Protein AF-A0A529LT90-F1 (afdb_monomer_lite)

Foldseek 3Di:
DVVCVVVPNDDAAEEELVCVQDCVNCVVCPVVCPRHHYDDQVCVVVFDPVLVVVQVVCCVVPVDGHGLVNQVVVLVVVLQVVLCVVLVDPDPVSSVVSVVPDDPRPGRRGD

Structure (mmCIF, N/CA/C/O backbone):
data_AF-A0A529LT90-F1
#
_entry.id   AF-A0A529LT90-F1
#
loop_
_atom_site.group_PDB
_atom_site.id
_atom_site.type_symbol
_atom_site.label_atom_id
_atom_site.label_alt_id
_atom_site.label_comp_id
_atom_site.label_asym_id
_atom_site.label_entity_id
_atom_site.label_seq_id
_atom_site.pdbx_PDB_ins_code
_atom_site.Cartn_x
_atom_site.Cartn_y
_atom_site.Cartn_z
_atom_site.occupancy
_atom_site.B_iso_or_equiv
_atom_site.auth_seq_id
_atom_site.auth_comp_id
_atom_site.auth_asym_id
_atom_site.auth_atom_id
_atom_site.pdbx_PDB_model_num
ATOM 1 N N . MET A 1 1 ? 15.618 3.860 -16.514 1.00 89.94 1 MET A N 1
ATOM 2 C CA . MET A 1 1 ? 15.539 2.983 -17.704 1.00 89.94 1 MET A CA 1
ATOM 3 C C . MET A 1 1 ? 16.087 3.666 -18.944 1.00 89.94 1 MET A C 1
ATOM 5 O O . MET A 1 1 ? 17.084 3.196 -19.466 1.00 89.94 1 MET A O 1
ATOM 9 N N . GLN A 1 2 ? 15.504 4.789 -19.375 1.00 92.31 2 GLN A N 1
ATOM 10 C CA . GLN A 1 2 ? 15.892 5.475 -20.619 1.00 92.31 2 GLN A CA 1
ATOM 11 C C . GLN A 1 2 ? 17.386 5.837 -20.680 1.00 92.31 2 GLN A C 1
ATOM 13 O O . GLN A 1 2 ? 18.035 5.525 -21.672 1.00 92.31 2 GLN A O 1
ATOM 18 N N . ASP A 1 3 ? 17.951 6.393 -19.603 1.00 93.62 3 ASP A N 1
ATOM 19 C CA . ASP A 1 3 ? 19.377 6.751 -19.568 1.00 93.62 3 ASP A CA 1
ATOM 20 C C . ASP A 1 3 ? 20.312 5.537 -19.566 1.00 93.62 3 ASP A C 1
ATOM 22 O O . ASP A 1 3 ? 21.344 5.561 -20.224 1.00 93.62 3 ASP A O 1
ATOM 26 N N . LEU A 1 4 ? 19.950 4.452 -18.870 1.00 92.88 4 LEU A N 1
ATOM 27 C CA . LEU A 1 4 ? 20.741 3.212 -18.876 1.00 92.88 4 LEU A CA 1
ATOM 28 C C . LEU A 1 4 ? 20.785 2.620 -20.289 1.00 92.88 4 LEU A C 1
ATOM 30 O O . LEU A 1 4 ? 21.849 2.279 -20.797 1.00 92.88 4 LEU A O 1
ATOM 34 N N . HIS A 1 5 ? 19.629 2.591 -20.953 1.00 91.62 5 HIS A N 1
ATOM 35 C CA . HIS A 1 5 ? 19.519 2.128 -22.327 1.00 91.62 5 HIS A CA 1
ATOM 36 C C . HIS A 1 5 ? 20.271 3.040 -23.313 1.00 91.62 5 HIS A C 1
ATOM 38 O O . HIS A 1 5 ? 20.944 2.541 -24.211 1.00 91.62 5 HIS A O 1
ATOM 44 N N . SER A 1 6 ? 20.214 4.369 -23.147 1.00 95.31 6 SER A N 1
ATOM 45 C CA . SER A 1 6 ? 20.856 5.319 -24.072 1.00 95.31 6 SER A CA 1
ATOM 46 C C . SER A 1 6 ? 22.384 5.229 -24.073 1.00 95.31 6 SER A C 1
ATOM 48 O O . SER A 1 6 ? 23.007 5.473 -25.106 1.00 95.31 6 SER A O 1
ATOM 50 N N . ILE A 1 7 ? 22.983 4.829 -22.948 1.00 96.75 7 ILE A N 1
ATOM 51 C CA . ILE A 1 7 ? 24.428 4.589 -22.835 1.00 96.75 7 ILE A CA 1
ATOM 52 C C . ILE A 1 7 ? 24.821 3.128 -23.114 1.00 96.75 7 ILE A C 1
ATOM 54 O O . ILE A 1 7 ? 25.993 2.781 -22.983 1.00 96.75 7 ILE A O 1
ATOM 58 N N . GLY A 1 8 ? 23.864 2.269 -23.482 1.00 95.06 8 GLY A N 1
ATOM 59 C CA . GLY A 1 8 ? 24.098 0.846 -23.737 1.00 95.06 8 GLY A CA 1
ATOM 60 C C . GLY A 1 8 ? 24.457 0.038 -22.487 1.00 95.06 8 GLY A C 1
ATOM 61 O O . GLY A 1 8 ? 25.132 -0.983 -22.594 1.00 95.06 8 GLY A O 1
ATOM 62 N N . TYR A 1 9 ? 24.055 0.502 -21.301 1.00 94.31 9 TYR A N 1
ATOM 63 C CA . TYR A 1 9 ? 24.311 -0.191 -20.045 1.00 94.31 9 TYR A CA 1
ATOM 64 C C . TYR A 1 9 ? 23.216 -1.221 -19.771 1.00 94.31 9 TYR A C 1
ATOM 66 O O . TYR A 1 9 ? 22.064 -0.866 -19.513 1.00 94.31 9 TYR A O 1
ATOM 74 N N . ASP A 1 10 ? 23.598 -2.494 -19.813 1.00 89.44 10 ASP A N 1
ATOM 75 C CA . ASP A 1 10 ? 22.723 -3.628 -19.530 1.00 89.44 10 ASP A CA 1
ATOM 76 C C . ASP A 1 10 ? 22.805 -4.007 -18.044 1.00 89.44 10 ASP A C 1
ATOM 78 O O . ASP A 1 10 ? 23.864 -4.389 -17.538 1.00 89.44 10 ASP A O 1
ATOM 82 N N . ALA A 1 11 ? 21.692 -3.853 -17.328 1.00 90.75 11 ALA A N 1
ATOM 83 C CA . ALA A 1 11 ? 21.589 -4.188 -15.916 1.00 90.75 11 ALA A CA 1
ATOM 84 C C . ALA A 1 11 ? 20.164 -4.578 -15.531 1.00 90.75 11 ALA A C 1
ATOM 86 O O . ALA A 1 11 ? 19.188 -4.006 -16.014 1.00 90.75 11 ALA A O 1
ATOM 87 N N . ILE A 1 12 ? 20.060 -5.493 -14.564 1.00 93.25 12 ILE A N 1
ATOM 88 C CA . ILE A 1 12 ? 18.791 -5.791 -13.899 1.00 93.25 12 ILE A CA 1
ATOM 89 C C . ILE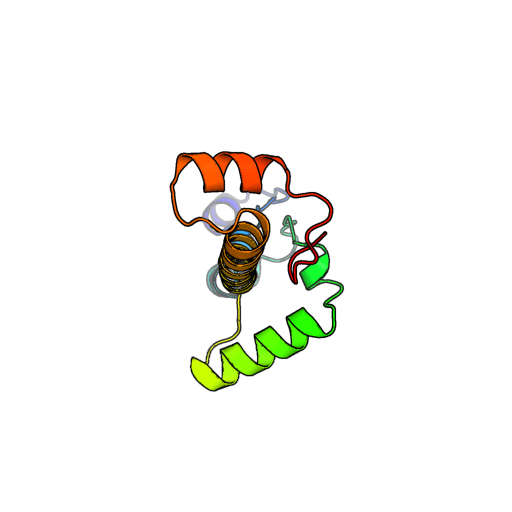 A 1 12 ? 18.436 -4.613 -12.999 1.00 93.25 12 ILE A C 1
ATOM 91 O O . ILE A 1 12 ? 19.197 -4.253 -12.095 1.00 93.25 12 ILE A O 1
ATOM 95 N N . VAL A 1 13 ? 17.259 -4.037 -13.223 1.00 93.81 13 VAL A N 1
ATOM 96 C CA . VAL A 1 13 ? 16.748 -2.948 -12.397 1.00 93.81 13 VAL A CA 1
ATOM 97 C C . VAL A 1 13 ? 15.841 -3.511 -11.317 1.00 93.81 13 VAL A C 1
ATOM 99 O O . VAL A 1 13 ? 14.871 -4.213 -11.597 1.00 93.81 13 VAL A O 1
ATOM 102 N N . TYR A 1 14 ? 16.180 -3.179 -10.074 1.00 95.25 14 TYR A N 1
ATOM 103 C CA . TYR A 1 14 ? 15.365 -3.479 -8.909 1.00 95.25 14 TYR A CA 1
ATOM 104 C C . TYR A 1 14 ? 14.582 -2.235 -8.491 1.00 95.25 14 TYR A C 1
ATOM 106 O O . TYR A 1 14 ? 15.156 -1.156 -8.341 1.00 95.25 14 TYR A O 1
ATOM 114 N N . GLY A 1 15 ? 13.276 -2.398 -8.310 1.00 93.44 15 GLY A N 1
ATOM 115 C CA . GLY A 1 15 ? 12.352 -1.387 -7.815 1.00 93.44 15 GLY A CA 1
ATOM 116 C C . GLY A 1 15 ? 11.823 -1.710 -6.418 1.00 93.44 15 GLY A C 1
ATOM 117 O O . GLY A 1 15 ? 11.812 -2.860 -5.978 1.00 93.44 15 GLY A O 1
ATOM 118 N N . ASN A 1 16 ? 11.379 -0.670 -5.729 1.00 93.25 16 ASN A N 1
ATOM 119 C CA . ASN A 1 16 ? 10.589 -0.733 -4.503 1.00 93.25 16 ASN A CA 1
ATOM 120 C C . ASN A 1 16 ? 9.083 -0.748 -4.829 1.00 93.25 16 ASN A C 1
ATOM 122 O O . ASN A 1 16 ? 8.695 -0.764 -5.997 1.00 93.25 16 ASN A O 1
ATOM 126 N N . ASP A 1 17 ? 8.241 -0.744 -3.800 1.00 91.12 17 ASP A N 1
ATOM 127 C CA . ASP A 1 17 ? 6.776 -0.748 -3.902 1.00 91.12 17 ASP A CA 1
ATOM 128 C C . ASP A 1 17 ? 6.196 0.471 -4.645 1.00 91.12 17 ASP A C 1
ATOM 130 O O . ASP A 1 17 ? 5.052 0.481 -5.090 1.00 91.12 17 ASP A O 1
ATOM 134 N N . GLU A 1 18 ? 6.986 1.514 -4.862 1.00 91.81 18 GLU A N 1
ATOM 135 C CA . GLU A 1 18 ? 6.590 2.655 -5.671 1.00 91.81 18 GLU A CA 1
ATOM 136 C C . GLU A 1 18 ? 6.622 2.339 -7.172 1.00 91.81 18 GLU A C 1
ATOM 138 O O . GLU A 1 18 ? 5.848 2.922 -7.933 1.00 91.81 18 GLU A O 1
ATOM 143 N N . THR A 1 19 ? 7.454 1.394 -7.630 1.00 92.50 19 THR A N 1
ATOM 144 C CA . THR A 1 19 ? 7.499 1.035 -9.060 1.00 92.50 19 THR A CA 1
ATOM 145 C C . THR A 1 19 ? 6.310 0.185 -9.509 1.00 92.50 19 THR A C 1
ATOM 147 O O . THR A 1 19 ? 6.118 0.008 -10.712 1.00 92.50 19 THR A O 1
ATOM 150 N N . ASN A 1 20 ? 5.491 -0.299 -8.568 1.00 89.12 20 ASN A N 1
ATOM 151 C CA . ASN A 1 20 ? 4.219 -0.977 -8.822 1.00 89.12 20 ASN A CA 1
ATOM 152 C C . ASN A 1 20 ? 3.021 -0.314 -8.114 1.00 89.12 20 ASN A C 1
ATOM 154 O O . ASN A 1 20 ? 1.973 -0.946 -7.969 1.00 89.12 20 ASN A O 1
ATOM 158 N N . ALA A 1 21 ? 3.153 0.953 -7.705 1.00 90.38 21 ALA A N 1
ATOM 159 C CA . ALA A 1 21 ? 2.072 1.712 -7.075 1.00 90.38 21 ALA A CA 1
ATOM 160 C C . ALA A 1 21 ? 0.823 1.809 -7.969 1.00 90.38 21 ALA A C 1
ATOM 162 O O . ALA A 1 21 ? -0.308 1.719 -7.485 1.00 90.38 21 ALA A O 1
ATOM 163 N N . ASP A 1 22 ? 1.055 2.013 -9.265 1.00 91.69 22 ASP A N 1
ATOM 164 C CA . ASP A 1 22 ? 0.089 2.057 -10.356 1.00 91.69 22 ASP A CA 1
ATOM 165 C C . ASP A 1 22 ? 0.805 1.751 -11.692 1.00 91.69 22 ASP A C 1
ATOM 167 O O . ASP A 1 22 ? 1.937 1.259 -11.711 1.00 91.69 22 ASP A O 1
ATOM 171 N N . ASP A 1 23 ? 0.157 2.025 -12.828 1.00 92.00 23 ASP A N 1
ATOM 172 C CA . ASP A 1 23 ? 0.731 1.762 -14.150 1.00 92.00 23 ASP A CA 1
ATOM 173 C C . ASP A 1 23 ? 1.686 2.857 -14.669 1.00 92.00 23 ASP A C 1
ATOM 175 O O . ASP A 1 23 ? 2.273 2.689 -15.743 1.00 92.00 23 ASP A O 1
ATOM 179 N N . THR A 1 24 ? 1.915 3.939 -13.915 1.00 94.06 24 THR A N 1
ATOM 180 C CA . THR A 1 24 ? 2.710 5.102 -14.342 1.00 94.06 24 THR A CA 1
ATOM 181 C C . THR A 1 24 ? 4.138 4.712 -14.706 1.00 94.06 24 THR A C 1
ATOM 183 O O . THR A 1 24 ? 4.616 5.095 -15.775 1.00 94.06 24 THR A O 1
ATOM 186 N N . TYR A 1 25 ? 4.819 3.921 -13.865 1.00 94.69 25 TYR A N 1
ATOM 187 C CA . TYR A 1 25 ? 6.188 3.470 -14.146 1.00 94.69 25 TYR A CA 1
ATOM 188 C C . TYR A 1 25 ? 6.256 2.711 -15.477 1.00 94.69 25 TYR A C 1
ATOM 190 O O . TYR A 1 25 ? 7.037 3.072 -16.359 1.00 94.69 25 TYR A O 1
ATOM 198 N N . SER A 1 26 ? 5.389 1.709 -15.645 1.00 93.19 26 SER A N 1
ATOM 199 C CA . SER A 1 26 ? 5.354 0.881 -16.853 1.00 93.19 26 SER A CA 1
ATOM 200 C C . SER A 1 26 ? 5.011 1.694 -18.107 1.00 93.19 26 SER A C 1
ATOM 202 O O . SER A 1 26 ? 5.657 1.531 -19.138 1.00 93.19 26 SER A O 1
ATOM 204 N N . LYS A 1 27 ? 4.074 2.649 -18.017 1.00 94.75 27 LYS A N 1
ATOM 205 C CA . LYS A 1 27 ? 3.702 3.530 -19.134 1.00 94.75 27 LYS A CA 1
ATOM 206 C C . LYS A 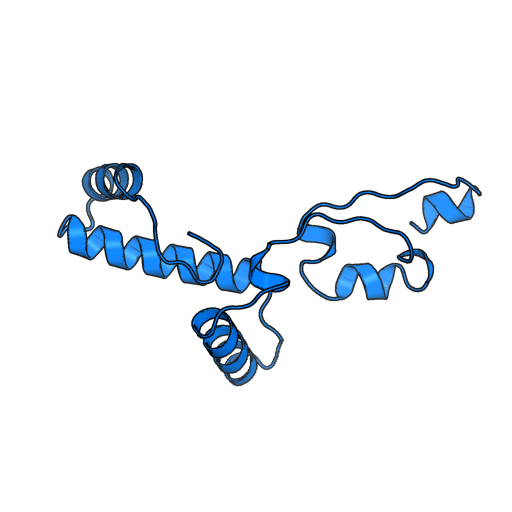1 27 ? 4.830 4.465 -19.557 1.00 94.75 27 LYS A C 1
ATOM 208 O O . LYS A 1 27 ? 4.996 4.705 -20.748 1.00 94.75 27 LYS A O 1
ATOM 213 N N . LEU A 1 28 ? 5.582 5.013 -18.602 1.00 95.62 28 LEU A N 1
ATOM 214 C CA . LEU A 1 28 ? 6.687 5.931 -18.891 1.00 95.62 28 LEU A CA 1
ATOM 215 C C . LEU A 1 28 ? 7.931 5.205 -19.413 1.00 95.62 28 LEU A C 1
ATOM 217 O O . LEU A 1 28 ? 8.657 5.738 -20.254 1.00 95.62 28 LEU A O 1
ATOM 221 N N . ALA A 1 29 ? 8.201 4.005 -18.900 1.00 94.25 29 ALA A N 1
ATOM 222 C CA . ALA A 1 29 ? 9.327 3.190 -19.336 1.00 94.25 29 ALA A CA 1
ATOM 223 C C . ALA A 1 29 ? 9.052 2.463 -20.664 1.00 94.25 29 ALA A C 1
ATOM 225 O O . ALA A 1 29 ? 9.997 2.207 -21.411 1.00 94.25 29 ALA A O 1
ATOM 226 N N . GLY A 1 30 ? 7.786 2.167 -20.977 1.00 95.19 30 GLY A N 1
ATOM 227 C CA . GLY A 1 30 ? 7.408 1.385 -22.152 1.00 95.19 30 GLY A CA 1
ATOM 228 C C . GLY A 1 30 ? 8.078 0.012 -22.132 1.00 95.19 30 GLY A C 1
ATOM 229 O O . GLY A 1 30 ? 8.228 -0.595 -21.073 1.00 95.19 30 GLY A O 1
ATOM 230 N N . ASP A 1 31 ? 8.559 -0.437 -23.289 1.00 95.06 31 ASP A N 1
ATOM 231 C CA . ASP A 1 31 ? 9.261 -1.721 -23.431 1.00 95.06 31 ASP A CA 1
ATOM 232 C C . ASP A 1 31 ? 10.528 -1.812 -22.562 1.00 95.06 31 ASP A C 1
ATOM 234 O O . ASP A 1 31 ? 10.960 -2.902 -22.202 1.00 95.06 31 ASP A O 1
ATOM 238 N N . LEU A 1 32 ? 11.102 -0.672 -22.153 1.00 94.19 32 LEU A N 1
ATOM 239 C CA . LEU A 1 32 ? 12.268 -0.652 -21.269 1.00 94.19 32 LEU A CA 1
ATOM 240 C C . LEU A 1 32 ? 11.939 -1.041 -19.821 1.00 94.19 32 LEU A C 1
ATOM 242 O O . LEU A 1 32 ? 12.862 -1.114 -19.020 1.00 94.19 32 LEU A O 1
ATOM 246 N N . ALA A 1 33 ? 10.668 -1.214 -19.443 1.00 93.75 33 ALA A N 1
ATOM 247 C CA . ALA A 1 33 ? 10.308 -1.757 -18.130 1.00 93.75 33 ALA A CA 1
ATOM 248 C C . ALA A 1 33 ? 10.386 -3.289 -18.066 1.00 93.75 33 ALA A C 1
ATOM 250 O O . ALA A 1 33 ? 10.332 -3.835 -16.961 1.00 93.75 33 ALA A O 1
ATOM 251 N N . ASP A 1 34 ? 10.485 -3.980 -19.207 1.00 92.69 34 ASP A N 1
ATOM 252 C CA . ASP A 1 34 ? 10.569 -5.438 -19.213 1.00 92.69 34 ASP A CA 1
ATOM 253 C C . ASP A 1 34 ? 11.845 -5.915 -18.497 1.00 92.69 34 ASP A C 1
ATOM 255 O O . ASP A 1 34 ? 12.924 -5.343 -18.646 1.00 92.69 34 ASP A O 1
ATOM 259 N N . GLY A 1 35 ? 11.706 -6.944 -17.663 1.00 92.69 35 GLY A N 1
ATOM 260 C CA . GLY A 1 35 ? 12.782 -7.454 -16.809 1.00 92.69 35 GLY A CA 1
ATOM 261 C C . GLY A 1 35 ? 13.028 -6.692 -15.497 1.00 92.69 35 GLY A C 1
ATOM 262 O O . GLY A 1 35 ? 13.852 -7.144 -14.698 1.00 92.69 35 GLY A O 1
ATOM 263 N N . THR A 1 36 ? 12.320 -5.591 -15.214 1.00 94.81 36 THR A N 1
ATOM 264 C CA . THR A 1 36 ? 12.393 -4.934 -13.896 1.00 94.81 36 THR A CA 1
ATOM 265 C C . THR A 1 36 ? 11.815 -5.838 -12.805 1.00 94.81 36 THR A C 1
ATOM 267 O O . THR A 1 36 ? 10.686 -6.319 -12.902 1.00 94.81 36 THR A O 1
ATOM 270 N N . ILE A 1 37 ? 12.567 -6.025 -11.720 1.00 95.38 37 ILE A N 1
ATOM 271 C CA . ILE A 1 37 ? 12.138 -6.790 -10.543 1.00 95.38 37 ILE A CA 1
ATOM 272 C C . ILE A 1 37 ? 11.710 -5.804 -9.459 1.00 95.38 37 ILE A C 1
ATOM 274 O O . ILE A 1 37 ? 12.486 -4.933 -9.091 1.00 95.38 37 ILE A O 1
ATOM 278 N N . THR A 1 38 ? 10.501 -5.928 -8.913 1.00 93.62 38 THR A N 1
ATOM 279 C CA . THR A 1 38 ? 9.984 -4.996 -7.895 1.00 93.62 38 THR A CA 1
ATOM 280 C C . THR A 1 38 ? 9.483 -5.707 -6.643 1.00 93.62 38 THR A C 1
ATOM 282 O O . THR A 1 38 ? 8.987 -6.835 -6.709 1.00 93.62 38 THR A O 1
ATOM 285 N N . ALA A 1 39 ? 9.604 -5.040 -5.495 1.00 93.06 39 ALA A N 1
ATOM 286 C CA . ALA A 1 39 ? 8.943 -5.453 -4.266 1.00 93.06 39 ALA A CA 1
ATOM 287 C C . ALA A 1 39 ? 7.427 -5.214 -4.370 1.00 93.06 39 ALA A C 1
ATOM 289 O O . ALA A 1 39 ? 6.980 -4.128 -4.722 1.00 93.06 39 ALA A O 1
ATOM 290 N N . MET A 1 40 ? 6.618 -6.221 -4.040 1.00 90.12 40 MET A N 1
ATOM 291 C CA . MET A 1 40 ? 5.154 -6.137 -4.068 1.00 90.12 40 MET A CA 1
ATOM 292 C C . MET A 1 40 ? 4.565 -6.656 -2.758 1.00 90.12 40 MET A C 1
ATOM 294 O O . MET A 1 40 ? 5.075 -7.617 -2.180 1.00 90.12 40 MET A O 1
ATOM 298 N N . LEU A 1 41 ? 3.457 -6.059 -2.310 1.00 90.94 41 LEU A N 1
ATOM 299 C CA . LEU A 1 41 ? 2.664 -6.619 -1.217 1.00 90.94 41 LEU A CA 1
ATOM 300 C C . LEU A 1 41 ? 2.072 -7.973 -1.633 1.00 90.94 41 LEU A C 1
ATOM 302 O O . LEU A 1 41 ? 1.385 -8.077 -2.647 1.00 90.94 41 LEU A O 1
ATOM 306 N N . THR A 1 42 ? 2.252 -9.007 -0.810 1.00 91.56 42 THR A N 1
ATOM 307 C CA . THR A 1 42 ? 1.694 -10.349 -1.068 1.00 91.56 42 THR A CA 1
ATOM 308 C C . THR A 1 42 ? 0.174 -10.332 -1.262 1.00 91.56 42 THR A C 1
ATOM 310 O O . THR A 1 42 ? -0.367 -11.129 -2.024 1.00 91.56 42 THR A O 1
ATOM 313 N N . THR A 1 43 ? -0.527 -9.410 -0.600 1.00 93.12 43 THR A N 1
ATOM 314 C CA . THR A 1 43 ? -1.981 -9.228 -0.715 1.00 93.12 43 THR A CA 1
ATOM 315 C C . THR A 1 43 ? -2.422 -8.706 -2.082 1.00 93.12 43 THR A C 1
ATOM 317 O O . THR A 1 43 ? -3.555 -8.957 -2.477 1.00 93.12 43 THR A O 1
ATOM 320 N N . GLU A 1 44 ? -1.542 -8.067 -2.853 1.00 91.62 44 GLU A N 1
ATOM 321 C CA . GLU A 1 44 ? -1.836 -7.688 -4.240 1.00 91.62 44 GLU A CA 1
ATOM 322 C C . GLU A 1 44 ? -1.773 -8.894 -5.189 1.00 91.62 44 GLU A C 1
ATOM 324 O O . GLU A 1 44 ? -2.573 -8.980 -6.120 1.00 91.62 44 GLU A O 1
ATOM 329 N N . LEU A 1 45 ? -0.894 -9.865 -4.912 1.00 91.44 45 LEU A N 1
ATOM 330 C CA . LEU A 1 45 ? -0.822 -11.137 -5.646 1.00 91.44 45 LEU A CA 1
ATOM 331 C C . LEU A 1 45 ? -1.947 -12.103 -5.253 1.00 91.44 45 LEU A C 1
ATOM 333 O O . LEU A 1 45 ? -2.437 -12.880 -6.075 1.00 91.44 45 LEU A O 1
ATOM 337 N N . HIS A 1 46 ? -2.352 -12.065 -3.985 1.00 93.38 46 HIS A N 1
ATOM 338 C CA . HIS A 1 46 ? -3.350 -12.959 -3.407 1.00 93.38 46 HIS A CA 1
ATOM 339 C C . HIS A 1 46 ? -4.402 -12.159 -2.624 1.00 93.38 46 HIS A C 1
ATOM 341 O O . HIS A 1 46 ? -4.424 -12.205 -1.389 1.00 93.38 46 HIS A O 1
ATOM 347 N N . PRO A 1 47 ? -5.279 -11.407 -3.318 1.00 94.69 47 PRO A N 1
ATOM 348 C CA . PRO A 1 47 ? -6.226 -10.525 -2.655 1.00 94.69 47 PRO A CA 1
ATOM 349 C C . PRO A 1 47 ? -7.319 -11.312 -1.934 1.00 94.69 47 PRO A C 1
ATOM 351 O O . PRO A 1 47 ? -7.990 -12.173 -2.504 1.00 94.69 47 PRO A O 1
ATOM 354 N N . GLY A 1 48 ? -7.526 -10.973 -0.662 1.00 95.19 48 GLY A N 1
ATOM 355 C CA . GLY A 1 48 ? -8.665 -11.450 0.113 1.00 95.19 48 GLY A CA 1
ATOM 356 C C . GLY A 1 48 ? -9.978 -10.755 -0.282 1.00 95.19 48 GLY A C 1
ATOM 357 O O . GLY A 1 48 ? -9.967 -9.718 -0.953 1.00 95.19 48 GLY A O 1
ATOM 358 N N . PRO A 1 49 ? -11.130 -11.270 0.182 1.00 95.69 49 PRO A N 1
ATOM 359 C CA . PRO A 1 49 ? -12.440 -10.716 -0.160 1.00 95.69 49 PRO A CA 1
ATOM 360 C C . PRO A 1 49 ? -12.631 -9.263 0.304 1.00 95.69 49 PRO A C 1
ATOM 362 O O . PRO A 1 49 ? -13.275 -8.488 -0.400 1.00 95.69 49 PRO A O 1
ATOM 365 N N . GLU A 1 50 ? -12.056 -8.863 1.447 1.00 95.06 50 GLU A N 1
ATOM 366 C CA . GLU A 1 50 ? -12.139 -7.469 1.912 1.00 95.06 50 GLU A CA 1
ATOM 367 C C . GLU A 1 50 ? -11.386 -6.503 0.987 1.00 95.06 50 GLU A C 1
ATOM 369 O O . GLU A 1 50 ? -11.924 -5.452 0.641 1.00 95.06 50 GLU A O 1
ATOM 374 N N . LEU A 1 51 ? -10.184 -6.877 0.529 1.00 96.75 51 LEU A N 1
ATOM 375 C CA . LEU A 1 51 ? -9.402 -6.060 -0.401 1.00 96.75 51 LEU A CA 1
ATOM 376 C C . LEU A 1 51 ? -10.123 -5.910 -1.747 1.00 96.75 51 LEU A C 1
ATOM 378 O O . LEU A 1 51 ? -10.193 -4.806 -2.281 1.00 96.75 51 LEU A O 1
ATOM 382 N N . LEU A 1 52 ? -10.715 -6.988 -2.269 1.00 97.56 52 LEU A N 1
ATOM 383 C CA . LEU A 1 52 ? -11.521 -6.932 -3.495 1.00 97.56 52 LEU A CA 1
ATOM 384 C C . LEU A 1 52 ? -12.728 -5.996 -3.337 1.00 97.56 52 LEU A C 1
ATOM 386 O O . LEU A 1 52 ? -12.951 -5.127 -4.179 1.00 97.56 52 LEU A O 1
ATOM 390 N N . ALA A 1 53 ? -13.461 -6.106 -2.226 1.00 97.31 53 ALA A N 1
ATOM 391 C CA . ALA A 1 53 ? -14.596 -5.230 -1.943 1.00 97.31 53 ALA A CA 1
ATOM 392 C C . ALA A 1 53 ? -14.178 -3.754 -1.814 1.00 97.31 53 ALA A C 1
ATOM 394 O O . ALA A 1 53 ? -14.886 -2.862 -2.292 1.00 97.31 53 ALA A O 1
ATOM 395 N N . PHE A 1 54 ? -13.021 -3.485 -1.200 1.00 97.94 54 PHE A N 1
ATOM 396 C CA . PHE A 1 54 ? -12.453 -2.142 -1.132 1.00 97.94 54 PHE A CA 1
ATOM 397 C C . PHE A 1 54 ? -12.099 -1.602 -2.521 1.00 97.94 54 PHE A C 1
ATOM 399 O O . PHE A 1 54 ? -12.512 -0.487 -2.841 1.00 97.94 54 PHE A O 1
ATOM 406 N N . LYS A 1 55 ? -11.405 -2.385 -3.360 1.00 97.50 55 LYS A N 1
ATOM 407 C CA . LYS A 1 55 ? -11.042 -1.995 -4.735 1.00 97.50 55 LYS A CA 1
ATOM 408 C C . LYS A 1 55 ? -12.283 -1.620 -5.553 1.00 97.50 55 LYS A C 1
ATOM 410 O O . LYS A 1 55 ? -12.315 -0.549 -6.163 1.00 97.50 55 LYS A O 1
ATOM 415 N N . ASP A 1 56 ? -13.343 -2.424 -5.474 1.00 98.44 56 ASP A N 1
ATOM 416 C CA . ASP A 1 56 ? -14.618 -2.149 -6.146 1.00 98.44 56 ASP A CA 1
ATOM 417 C C . ASP A 1 56 ? -15.281 -0.856 -5.652 1.00 98.44 56 ASP A C 1
ATOM 419 O O . ASP A 1 56 ? -15.756 -0.039 -6.448 1.00 98.44 56 ASP A O 1
ATOM 423 N N . ALA A 1 57 ? -15.344 -0.660 -4.333 1.00 98.44 57 ALA A N 1
ATOM 424 C CA . ALA A 1 57 ? -15.941 0.532 -3.739 1.00 98.44 57 ALA A CA 1
ATOM 425 C C . ALA A 1 57 ? -15.140 1.799 -4.077 1.00 98.44 57 ALA A C 1
ATOM 427 O O . 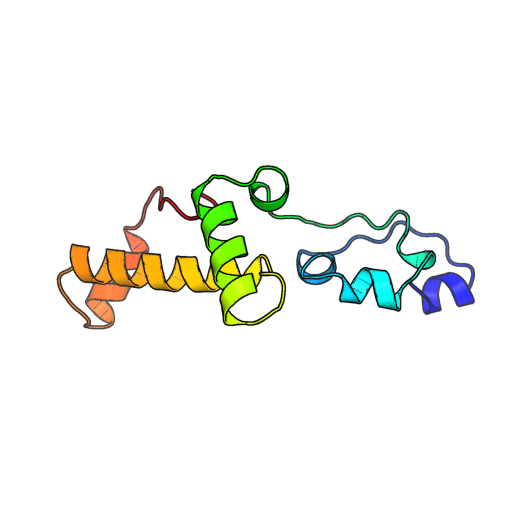ALA A 1 57 ? -15.726 2.840 -4.384 1.00 98.44 57 ALA A O 1
ATOM 428 N N . TYR A 1 58 ? -13.811 1.702 -4.058 1.00 98.44 58 TYR A N 1
ATOM 429 C CA . TYR A 1 58 ? -12.906 2.791 -4.396 1.00 98.44 58 TYR A CA 1
ATOM 430 C C . TYR A 1 58 ? -13.078 3.211 -5.857 1.00 98.44 58 TYR A C 1
ATOM 432 O O . TYR A 1 58 ? -13.334 4.387 -6.125 1.00 98.44 58 TYR A O 1
ATOM 440 N N . LYS A 1 59 ? -13.075 2.249 -6.790 1.00 98.31 59 LYS A N 1
ATOM 441 C CA . LYS A 1 59 ? -13.280 2.518 -8.219 1.00 98.31 59 LYS A CA 1
ATOM 442 C C . LYS A 1 59 ? -14.634 3.158 -8.501 1.00 98.31 59 LYS A C 1
ATOM 444 O O . LYS A 1 59 ? -14.700 4.141 -9.230 1.00 98.31 59 LYS A O 1
ATOM 449 N N . LYS A 1 60 ? -15.710 2.673 -7.872 1.00 98.62 60 LYS A N 1
ATOM 450 C CA . LYS A 1 60 ? -17.053 3.274 -8.002 1.00 98.62 60 LYS A CA 1
ATOM 451 C C . LYS A 1 60 ? -17.110 4.717 -7.501 1.00 98.62 60 LYS A C 1
ATOM 453 O O . LYS A 1 60 ? -17.853 5.520 -8.055 1.00 98.62 60 LYS A O 1
ATOM 458 N N . LYS A 1 61 ? -16.364 5.042 -6.443 1.00 98.38 61 LYS A N 1
ATOM 459 C CA . LYS A 1 61 ? -16.394 6.367 -5.812 1.00 98.38 61 LYS A CA 1
ATOM 460 C C . LYS A 1 61 ? -15.503 7.388 -6.515 1.00 98.38 61 LYS A C 1
ATOM 462 O O . LYS A 1 61 ? -15.902 8.541 -6.645 1.00 98.38 61 LYS A O 1
ATOM 467 N N . PHE A 1 62 ? -14.302 6.980 -6.913 1.00 97.88 62 PHE A N 1
ATOM 468 C CA . PHE A 1 62 ? -13.265 7.890 -7.403 1.00 97.88 62 PHE A CA 1
ATOM 469 C C . PHE A 1 62 ? -12.986 7.751 -8.900 1.00 97.88 62 PHE A C 1
ATOM 471 O O . PHE A 1 62 ? -12.234 8.550 -9.448 1.00 97.88 62 PHE A O 1
ATOM 478 N N . ASN A 1 63 ? -13.603 6.770 -9.565 1.00 97.38 63 ASN A N 1
ATOM 479 C CA . ASN A 1 63 ? -13.419 6.484 -10.988 1.00 97.38 63 ASN A CA 1
ATOM 480 C C . ASN A 1 63 ? -11.949 6.220 -11.376 1.00 97.38 63 ASN A C 1
ATOM 482 O O . ASN A 1 63 ? -11.517 6.525 -12.485 1.00 97.38 63 ASN A O 1
ATOM 486 N N . VAL A 1 64 ? -11.180 5.657 -10.445 1.00 95.56 64 VAL A N 1
ATOM 487 C CA . VAL A 1 64 ? -9.780 5.250 -10.610 1.00 95.56 64 VAL A CA 1
ATOM 488 C C . VAL A 1 64 ? -9.541 3.991 -9.782 1.00 95.56 64 VAL A C 1
ATOM 490 O O . VAL A 1 64 ? -10.219 3.773 -8.775 1.00 95.56 64 VAL A O 1
ATOM 493 N N . ASP A 1 65 ? -8.617 3.142 -10.221 1.00 95.88 65 ASP A N 1
ATOM 494 C CA . ASP A 1 65 ? -8.254 1.937 -9.482 1.00 95.88 65 ASP A CA 1
ATOM 495 C C . ASP A 1 65 ? -7.600 2.286 -8.139 1.00 95.88 65 ASP A C 1
ATOM 497 O O . ASP A 1 65 ? -6.881 3.277 -7.998 1.00 95.88 65 ASP A O 1
ATOM 501 N N . ALA A 1 66 ? -7.895 1.478 -7.123 1.00 96.19 66 ALA A N 1
ATOM 502 C CA . ALA A 1 66 ? -7.238 1.593 -5.831 1.00 96.19 66 ALA A CA 1
ATOM 503 C C . ALA A 1 66 ? -5.791 1.108 -5.933 1.00 96.19 66 ALA A C 1
ATOM 505 O O . ALA A 1 66 ? -5.527 0.033 -6.470 1.00 96.19 66 ALA A O 1
ATOM 506 N N . THR A 1 67 ? -4.883 1.877 -5.343 1.00 94.81 67 THR A N 1
ATOM 507 C CA . THR A 1 67 ? -3.477 1.500 -5.184 1.00 94.81 67 THR A CA 1
ATOM 508 C C . THR A 1 67 ? -3.262 0.767 -3.856 1.00 94.81 67 THR A C 1
ATOM 510 O O . THR A 1 67 ? -4.058 0.954 -2.919 1.00 94.81 67 THR A O 1
ATOM 513 N N . PRO A 1 68 ? -2.156 0.020 -3.707 1.00 93.38 68 PRO A N 1
ATOM 514 C CA . PRO A 1 68 ? 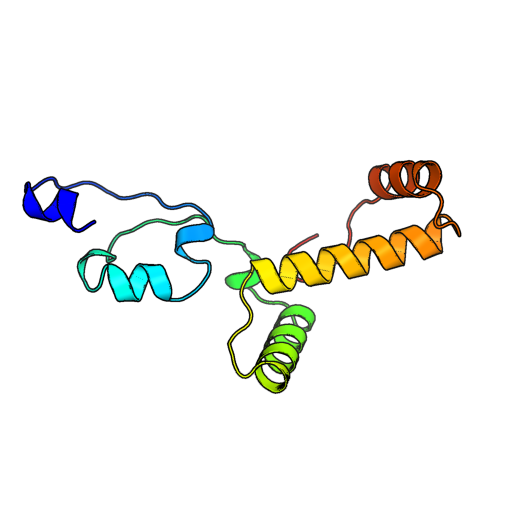-1.750 -0.555 -2.422 1.00 93.38 68 PRO A CA 1
ATOM 515 C C . PRO A 1 68 ? -1.714 0.484 -1.286 1.00 93.38 68 PRO A C 1
ATOM 517 O O . PRO A 1 68 ? -2.156 0.223 -0.166 1.00 93.38 68 PRO A O 1
ATOM 520 N N . PHE A 1 69 ? -1.290 1.712 -1.598 1.00 94.12 69 PHE A N 1
ATOM 521 C CA . PHE A 1 69 ? -1.227 2.829 -0.652 1.00 94.12 69 PHE A CA 1
ATOM 522 C C . PHE A 1 69 ? -2.610 3.328 -0.220 1.00 94.12 69 PHE A C 1
ATOM 524 O O . PHE A 1 69 ? -2.808 3.663 0.949 1.00 94.12 69 PHE A O 1
ATOM 531 N N . SER A 1 70 ? -3.593 3.341 -1.126 1.00 96.19 70 SER A N 1
ATOM 532 C CA . SER A 1 70 ? -4.974 3.697 -0.773 1.00 96.19 70 SER A CA 1
ATOM 533 C C . SER A 1 70 ? -5.600 2.674 0.184 1.00 96.19 70 SER A C 1
ATOM 535 O O . SER A 1 70 ? -6.280 3.060 1.138 1.00 96.19 70 SER A O 1
ATOM 537 N N . ALA A 1 71 ? -5.308 1.382 -0.012 1.00 95.94 71 ALA A N 1
ATOM 538 C CA . ALA A 1 71 ? -5.730 0.316 0.891 1.00 95.94 71 ALA A CA 1
ATOM 539 C C . ALA A 1 71 ? -5.024 0.425 2.253 1.00 95.94 71 ALA A C 1
ATOM 541 O O . ALA A 1 71 ? -5.688 0.382 3.288 1.00 95.94 71 ALA A O 1
ATOM 542 N N . GLY A 1 72 ? -3.707 0.662 2.270 1.00 96.00 72 GLY A N 1
ATOM 543 C CA . GLY A 1 72 ? -2.937 0.844 3.506 1.00 96.00 72 GLY A CA 1
ATOM 544 C C . GLY A 1 72 ? -3.377 2.062 4.325 1.00 96.00 72 GLY A C 1
ATOM 545 O O . GLY A 1 72 ? -3.492 1.990 5.553 1.00 96.00 72 GLY A O 1
ATOM 546 N N . ALA A 1 73 ? -3.711 3.172 3.661 1.00 96.88 73 ALA A N 1
ATOM 547 C CA . ALA A 1 73 ? -4.281 4.343 4.323 1.00 96.88 73 ALA A CA 1
ATOM 548 C C . ALA A 1 73 ? -5.653 4.031 4.942 1.00 96.88 73 ALA A C 1
ATOM 550 O O . ALA A 1 73 ? -5.934 4.439 6.071 1.00 96.88 73 ALA A O 1
ATOM 551 N N . TYR A 1 74 ? -6.498 3.272 4.239 1.00 97.25 74 TYR A N 1
ATOM 552 C CA . TYR A 1 74 ? -7.797 2.853 4.763 1.00 97.25 74 TYR A CA 1
ATOM 553 C C . TYR A 1 74 ? -7.651 1.935 5.986 1.00 97.25 74 TYR A C 1
ATOM 555 O O . TYR A 1 74 ? -8.305 2.158 7.008 1.00 97.25 74 TYR A O 1
ATOM 563 N N . ASP A 1 75 ? -6.746 0.957 5.921 1.00 96.88 75 ASP A N 1
ATOM 564 C CA . ASP A 1 75 ? -6.426 0.078 7.048 1.00 96.88 75 ASP A CA 1
ATOM 565 C C . ASP A 1 75 ? -5.886 0.849 8.255 1.00 96.88 75 ASP A C 1
ATOM 567 O O . ASP A 1 75 ? -6.281 0.564 9.384 1.00 96.88 75 ASP A O 1
ATOM 571 N N . SER A 1 76 ? -5.076 1.888 8.038 1.00 96.88 76 SER A N 1
ATOM 572 C CA . SER A 1 76 ? -4.581 2.753 9.119 1.00 96.88 76 SER A CA 1
ATOM 573 C C . SER A 1 76 ? -5.728 3.434 9.878 1.00 96.88 76 SER A C 1
ATOM 575 O O . SER A 1 76 ? -5.719 3.502 11.109 1.00 96.88 76 SER A O 1
ATOM 577 N N . ILE A 1 77 ? -6.768 3.884 9.167 1.00 97.38 77 ILE A N 1
ATOM 578 C CA . ILE A 1 77 ? -7.966 4.466 9.789 1.00 97.38 77 ILE A CA 1
ATOM 579 C C . ILE A 1 77 ? -8.811 3.395 10.494 1.00 97.38 77 ILE A C 1
ATOM 581 O O . ILE A 1 77 ? -9.303 3.645 11.599 1.00 97.38 77 ILE A O 1
ATOM 585 N N . LYS A 1 78 ? -8.957 2.192 9.916 1.00 96.06 78 LYS A N 1
ATOM 586 C CA . LYS A 1 78 ? -9.621 1.058 10.591 1.00 96.06 78 LYS A CA 1
ATOM 587 C C . LYS A 1 78 ? -8.899 0.693 11.891 1.00 96.06 78 LYS A C 1
ATOM 589 O O . LYS A 1 78 ? -9.560 0.498 12.911 1.00 96.06 78 LYS A O 1
ATOM 594 N N . MET A 1 79 ? -7.567 0.646 11.875 1.00 97.31 79 MET A N 1
ATOM 595 C CA . MET A 1 79 ? -6.748 0.359 13.052 1.00 97.31 79 MET A CA 1
ATOM 596 C C . MET A 1 79 ? -6.910 1.444 14.117 1.00 97.31 79 MET A C 1
ATOM 598 O O . MET A 1 79 ? -7.150 1.118 15.276 1.00 97.31 79 MET A O 1
ATOM 602 N N . LEU A 1 80 ? -6.876 2.727 13.739 1.00 97.75 80 LEU A N 1
ATOM 603 C CA . LEU A 1 80 ? -7.151 3.825 14.669 1.00 97.75 80 LEU A CA 1
ATOM 604 C C . LEU A 1 80 ? -8.540 3.688 15.311 1.00 97.75 80 LEU A C 1
ATOM 606 O O . LEU A 1 80 ? -8.675 3.820 16.526 1.00 97.75 80 LEU A O 1
ATOM 610 N N . ALA A 1 81 ? -9.571 3.394 14.515 1.00 97.25 81 ALA A N 1
ATOM 611 C CA . ALA A 1 81 ? -10.925 3.199 15.023 1.00 97.25 81 ALA A CA 1
ATOM 612 C C . ALA A 1 81 ? -11.023 2.003 15.985 1.00 97.25 81 ALA A C 1
ATOM 614 O O . ALA A 1 81 ? -11.756 2.076 16.971 1.00 97.25 81 ALA A O 1
ATOM 615 N N . GLN A 1 82 ? -10.293 0.919 15.713 1.00 96.56 82 GLN A N 1
ATOM 616 C CA . GLN A 1 82 ? -10.191 -0.232 16.609 1.00 96.56 82 GLN A CA 1
ATOM 617 C C . GLN A 1 82 ? -9.518 0.162 17.930 1.00 96.56 82 GLN A C 1
ATOM 619 O O . GLN A 1 82 ? -10.107 -0.026 18.991 1.00 96.56 82 GLN A O 1
ATOM 624 N N . VAL A 1 83 ? -8.357 0.818 17.866 1.00 98.19 83 VAL A N 1
ATOM 625 C CA . VAL A 1 83 ? -7.616 1.273 19.050 1.00 98.19 83 VAL A CA 1
ATOM 626 C C . VAL A 1 83 ? -8.462 2.204 19.915 1.00 98.19 83 VAL A C 1
ATOM 628 O O . VAL A 1 83 ? -8.538 1.987 21.121 1.00 98.19 83 VAL A O 1
ATOM 631 N N . ILE A 1 84 ? -9.159 3.184 19.325 1.00 98.56 84 ILE A N 1
ATOM 632 C CA . ILE A 1 84 ? -10.067 4.089 20.056 1.00 98.56 8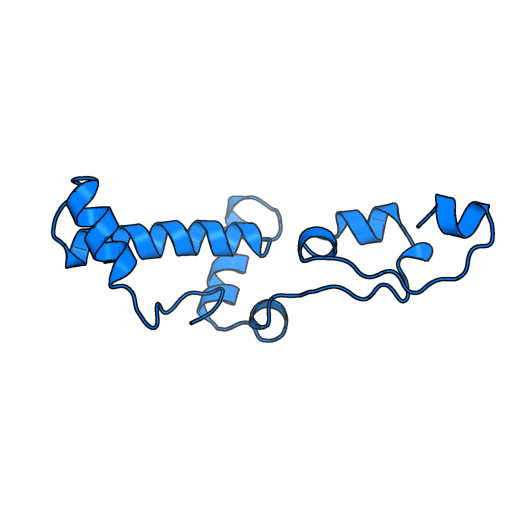4 ILE A CA 1
ATOM 633 C C . ILE A 1 84 ? -11.128 3.301 20.835 1.00 98.56 84 ILE A C 1
ATOM 635 O O . ILE A 1 84 ? -11.421 3.635 21.985 1.00 98.56 84 ILE A O 1
ATOM 639 N N . LYS A 1 85 ? -11.711 2.257 20.230 1.00 97.06 85 LYS A N 1
ATOM 640 C CA . LYS A 1 85 ? -12.720 1.413 20.891 1.00 97.06 85 LYS A CA 1
ATOM 641 C C . LYS A 1 85 ? -12.117 0.602 22.034 1.00 97.06 85 LYS A C 1
ATOM 643 O O . LYS A 1 85 ? -12.744 0.505 23.088 1.00 97.06 85 LYS A O 1
ATOM 648 N N . ASP A 1 86 ? -10.913 0.072 21.842 1.00 96.62 86 ASP A N 1
ATOM 649 C CA . ASP A 1 86 ? -10.233 -0.770 22.826 1.00 96.62 86 ASP A CA 1
ATOM 650 C C . ASP A 1 86 ? -9.796 0.029 24.056 1.00 96.62 86 ASP A C 1
ATOM 652 O O . ASP A 1 86 ? -10.048 -0.383 25.190 1.00 96.62 86 ASP A O 1
ATOM 656 N N . VAL A 1 87 ? -9.202 1.211 23.850 1.00 98.06 87 VAL A N 1
ATOM 657 C CA . VAL A 1 87 ? -8.738 2.073 24.951 1.00 98.06 87 VAL A CA 1
ATOM 658 C C . VAL A 1 87 ? -9.824 3.004 25.492 1.00 98.06 87 VAL A C 1
ATOM 660 O O . VAL A 1 87 ? -9.618 3.646 26.519 1.00 98.06 87 VAL A O 1
ATOM 663 N N . LYS A 1 88 ? -10.982 3.084 24.818 1.00 98.06 88 LYS A N 1
ATOM 664 C CA . LYS A 1 88 ? -12.124 3.957 25.157 1.00 98.06 88 LYS A CA 1
ATOM 665 C C . LYS A 1 88 ? -11.723 5.421 25.359 1.00 98.06 88 LYS A C 1
ATOM 667 O O . LYS A 1 88 ? -12.247 6.111 26.232 1.00 98.06 88 LYS A O 1
ATOM 672 N N . SER A 1 89 ? -10.771 5.886 24.562 1.00 98.06 89 SER A N 1
ATOM 673 C CA . SER A 1 89 ? -10.162 7.204 24.698 1.00 98.06 89 SER A CA 1
ATOM 674 C C . SER A 1 89 ? -9.689 7.700 23.339 1.00 98.06 89 SER A C 1
ATOM 676 O O . SER A 1 89 ? -9.337 6.921 22.455 1.00 98.06 89 SER A O 1
ATOM 678 N N . THR A 1 90 ? -9.670 9.018 23.187 1.00 98.06 90 THR A N 1
ATOM 679 C CA . THR A 1 90 ? -9.021 9.716 22.071 1.00 98.06 90 THR A CA 1
ATOM 680 C C . THR A 1 90 ? -7.828 10.543 22.553 1.00 98.06 90 THR A C 1
ATOM 682 O O . THR A 1 90 ? -7.299 11.364 21.807 1.00 98.06 90 THR A O 1
ATOM 685 N N . ASN A 1 91 ? -7.402 10.368 23.811 1.00 98.44 91 ASN A N 1
ATOM 686 C CA . ASN A 1 91 ? -6.213 11.025 24.337 1.00 98.44 91 ASN A CA 1
ATOM 687 C C . ASN A 1 91 ? -4.951 10.459 23.652 1.00 98.44 91 ASN A C 1
ATOM 689 O O . ASN A 1 91 ? -4.790 9.237 23.617 1.00 98.44 91 ASN A O 1
ATOM 693 N N . PRO A 1 92 ? -4.013 11.298 23.173 1.00 98.19 92 PRO A N 1
ATOM 694 C CA . PRO A 1 92 ? -2.826 10.826 22.459 1.00 98.19 92 PRO A CA 1
ATOM 695 C C . PRO A 1 92 ? -1.977 9.792 23.214 1.00 98.19 92 PRO A C 1
ATOM 697 O O . PRO A 1 92 ? -1.463 8.865 22.592 1.00 98.19 92 PRO A O 1
ATOM 700 N N . LYS A 1 93 ? -1.844 9.909 24.544 1.00 98.38 93 LYS A N 1
ATOM 701 C CA . LYS A 1 93 ? -1.057 8.952 25.343 1.00 98.38 93 LYS A CA 1
ATOM 702 C C . LYS A 1 93 ? -1.732 7.583 25.418 1.00 98.38 93 LYS A C 1
ATOM 704 O O . LYS A 1 93 ? -1.054 6.562 25.312 1.00 98.38 93 LYS A O 1
ATOM 709 N N . ASP A 1 94 ? -3.056 7.567 25.557 1.00 98.44 94 ASP A N 1
ATOM 710 C CA . ASP A 1 94 ? -3.835 6.327 25.583 1.00 98.44 94 ASP A CA 1
ATOM 711 C C . ASP A 1 94 ? -3.813 5.648 24.213 1.00 98.44 94 ASP A C 1
ATOM 713 O O . ASP A 1 94 ? -3.601 4.440 24.130 1.00 98.44 94 ASP A O 1
ATOM 717 N N . LEU A 1 95 ? -3.945 6.430 23.135 1.00 98.50 95 LEU A N 1
ATOM 718 C CA . LEU A 1 95 ? -3.847 5.928 21.765 1.00 98.50 95 LEU A CA 1
ATOM 719 C C . LEU A 1 95 ? -2.468 5.339 21.478 1.00 98.50 95 LEU A C 1
ATOM 721 O O . LEU A 1 95 ? -2.392 4.227 20.972 1.00 98.50 95 LEU A O 1
ATOM 725 N N . GLN A 1 96 ? -1.381 6.029 21.841 1.00 98.31 96 GLN A N 1
ATOM 726 C CA . GLN A 1 96 ? -0.023 5.507 21.662 1.00 98.31 96 GLN A CA 1
ATOM 727 C C . GLN A 1 96 ? 0.158 4.162 22.379 1.00 98.31 96 GLN A C 1
ATOM 729 O O . GLN A 1 96 ? 0.686 3.213 21.800 1.00 98.31 96 GLN A O 1
ATOM 734 N N . LYS A 1 97 ? -0.313 4.058 23.629 1.00 97.75 97 LYS A N 1
ATOM 735 C CA . LYS A 1 97 ? -0.285 2.798 24.379 1.00 97.75 97 LYS A CA 1
ATOM 736 C C . LYS A 1 97 ? -1.122 1.713 23.694 1.00 97.75 97 LYS A C 1
ATOM 738 O O . LYS A 1 97 ? -0.676 0.572 23.629 1.00 97.75 97 LYS A O 1
ATOM 743 N N . GLY A 1 98 ? -2.303 2.067 23.189 1.00 98.06 98 GLY A N 1
ATOM 744 C CA . GLY A 1 98 ? -3.185 1.162 22.456 1.00 98.06 98 GLY A CA 1
ATOM 745 C C . GLY A 1 98 ? -2.553 0.639 21.168 1.00 98.06 98 GLY A C 1
ATOM 746 O O . GLY A 1 98 ? -2.524 -0.569 20.964 1.00 98.06 98 GLY A O 1
ATOM 747 N N . PHE A 1 99 ? -1.961 1.518 20.356 1.00 97.88 99 PHE A N 1
ATOM 748 C CA . PHE A 1 99 ? -1.235 1.139 19.140 1.00 97.88 99 PHE A CA 1
ATOM 749 C C . PHE A 1 99 ? -0.080 0.178 19.427 1.00 97.88 99 PHE A C 1
ATOM 751 O O . PHE A 1 99 ? 0.041 -0.840 18.753 1.00 97.88 99 PHE A O 1
ATOM 758 N N . ASN A 1 100 ? 0.717 0.438 20.467 1.00 97.31 100 ASN A N 1
ATOM 759 C CA . ASN A 1 100 ? 1.824 -0.445 20.855 1.00 97.31 100 ASN A CA 1
ATOM 760 C C . ASN A 1 100 ? 1.368 -1.841 21.320 1.00 97.31 100 ASN A C 1
ATOM 762 O O . ASN A 1 100 ? 2.190 -2.750 21.408 1.00 97.31 100 ASN A O 1
ATOM 766 N N . ALA A 1 101 ? 0.085 -2.009 21.650 1.00 96.50 101 ALA A N 1
ATOM 767 C CA . ALA A 1 101 ? -0.496 -3.278 22.075 1.00 96.50 101 ALA A CA 1
ATOM 768 C C . ALA A 1 101 ? -1.219 -4.031 20.942 1.00 96.50 101 ALA A C 1
ATOM 770 O O . ALA A 1 101 ? -1.646 -5.166 21.154 1.00 96.50 101 ALA A O 1
ATOM 771 N N . VAL A 1 102 ? -1.364 -3.431 19.754 1.00 95.12 102 VAL A N 1
ATOM 772 C CA . VAL A 1 102 ? -1.990 -4.085 18.596 1.00 95.12 102 VAL A CA 1
ATOM 773 C C . VAL A 1 102 ? -1.137 -5.279 18.167 1.00 95.12 102 VAL A C 1
ATOM 775 O O . VAL A 1 102 ? 0.073 -5.161 17.989 1.00 95.12 102 VAL A O 1
ATOM 778 N N . GLN A 1 103 ? -1.776 -6.434 17.992 1.00 93.50 103 GLN A N 1
ATOM 779 C CA . GLN A 1 103 ? -1.171 -7.664 17.480 1.00 93.50 103 GLN A CA 1
ATOM 780 C C . GLN A 1 103 ? -2.163 -8.347 16.535 1.00 93.50 103 GLN A C 1
ATOM 782 O O . GLN A 1 103 ? -3.361 -8.366 16.824 1.00 93.50 103 GLN A O 1
ATOM 787 N N . GLY A 1 104 ? -1.673 -8.909 15.424 1.00 91.38 104 GLY A N 1
ATOM 788 C CA . GLY A 1 104 ? -2.496 -9.649 14.459 1.00 91.38 104 GLY A CA 1
ATOM 789 C C . GLY A 1 104 ? -3.684 -8.844 13.929 1.00 91.38 104 GLY A C 1
ATOM 790 O O . GLY A 1 104 ? -4.803 -9.363 13.855 1.00 91.38 104 GLY A O 1
ATOM 791 N N . PHE A 1 105 ? -3.466 -7.557 13.639 1.00 92.62 105 PHE A N 1
ATOM 792 C CA . PHE A 1 105 ? -4.505 -6.703 13.076 1.00 92.62 105 PHE A CA 1
ATOM 793 C C . PHE A 1 105 ? -4.950 -7.277 11.737 1.00 92.62 105 PHE A C 1
ATOM 795 O O . PHE A 1 105 ? -4.136 -7.447 10.841 1.00 92.62 105 PHE A O 1
ATOM 802 N N . LYS A 1 106 ? -6.247 -7.556 11.603 1.00 91.06 106 LYS A N 1
ATOM 803 C CA . LYS A 1 106 ? -6.798 -8.130 10.376 1.00 91.06 106 LYS A CA 1
ATOM 804 C C . LYS A 1 106 ? -7.019 -7.052 9.319 1.00 91.06 106 LYS A C 1
ATOM 806 O O . LYS A 1 106 ? -8.141 -6.569 9.158 1.00 91.06 106 LYS A O 1
ATOM 811 N N . GLY A 1 107 ? -5.932 -6.636 8.677 1.00 92.31 107 GLY A N 1
ATOM 812 C CA . GLY A 1 107 ? -5.930 -5.656 7.600 1.00 92.31 107 GLY A CA 1
ATOM 813 C C . GLY A 1 107 ? -6.214 -6.287 6.241 1.00 92.31 107 GLY A C 1
ATOM 814 O O . GLY A 1 107 ? -6.014 -7.479 6.016 1.00 92.31 107 GLY A O 1
ATOM 815 N N . MET A 1 108 ? -6.664 -5.464 5.302 1.00 94.38 108 MET A N 1
ATOM 816 C CA . MET A 1 108 ? -6.752 -5.834 3.890 1.00 94.38 108 MET A CA 1
ATOM 817 C C . MET A 1 108 ? -5.363 -5.935 3.250 1.00 94.38 108 MET A C 1
ATOM 819 O O . MET A 1 108 ? -5.196 -6.671 2.280 1.00 94.38 108 MET A O 1
ATOM 823 N N . THR A 1 109 ? -4.374 -5.214 3.789 1.00 92.69 109 THR A N 1
ATOM 824 C CA . THR A 1 109 ? -2.990 -5.220 3.298 1.00 92.69 109 THR A CA 1
ATOM 825 C C . THR A 1 109 ? -2.091 -6.262 3.965 1.00 92.69 109 THR A C 1
ATOM 827 O O . THR A 1 109 ? -1.003 -6.518 3.451 1.00 92.69 109 THR A O 1
ATOM 830 N N . GLY A 1 110 ? -2.540 -6.924 5.036 1.00 88.12 110 GLY A N 1
ATOM 831 C CA . GLY A 1 110 ? -1.793 -7.970 5.740 1.00 88.12 110 GLY A CA 1
ATOM 832 C C . GLY A 1 110 ? -2.248 -8.154 7.191 1.00 88.12 110 GLY A C 1
ATOM 833 O O . GLY A 1 110 ? -3.078 -7.386 7.680 1.00 88.12 110 GLY A O 1
ATOM 834 N N . ASN A 1 111 ? -1.681 -9.167 7.860 1.00 75.69 111 ASN A N 1
ATOM 835 C CA . ASN A 1 111 ? -1.901 -9.489 9.276 1.00 75.69 111 ASN A CA 1
ATOM 836 C C . ASN A 1 111 ? -0.584 -9.5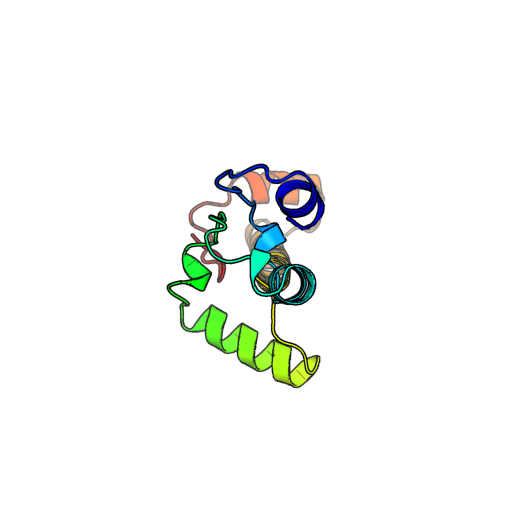73 10.044 1.00 75.69 111 ASN A C 1
ATOM 838 O O . ASN A 1 111 ? 0.363 -10.159 9.472 1.00 75.69 111 ASN A O 1
#

Radius of gyration: 18.8 Å; chains: 1; bounding box: 42×24×50 Å

Secondary structure (DSSP, 8-state):
-HHHHHTT---PPEE-GGGGSSSHHHHHHGGGGTT-EE---HHHHS--HHHHHHHHHHHHHHSSPPPHHHHHHHHHHHHHHHHHHHHT---HHHHHHHHHT--S---SS--

pLDDT: mean 94.85, std 3.19, range [75.69, 98.62]

Sequence (111 aa):
MQDLHSIGYDAIVYGNDETNADDTYSKLAGDLADGTITAMLTTELHPGPELLAFKDAYKKKFNVDATPFSAGAYDSIKMLAQVIKDVKSTNPKDLQKGFNAVQGFKGMTGN